Protein AF-A0A924QXI3-F1 (afdb_monomer_lite)

Radius of gyration: 19.58 Å; chains: 1; bounding box: 39×15×60 Å

Structure (mmCIF, N/CA/C/O backbone):
data_AF-A0A924QXI3-F1
#
_entry.id   AF-A0A924QXI3-F1
#
loop_
_atom_site.group_PDB
_atom_site.id
_atom_site.type_symbol
_atom_site.label_atom_id
_atom_site.label_alt_id
_atom_site.label_comp_id
_atom_site.label_asym_id
_atom_site.label_entity_id
_atom_site.label_seq_id
_atom_site.pdbx_PDB_ins_code
_atom_site.Cartn_x
_atom_site.Cartn_y
_atom_site.Cartn_z
_atom_site.occupancy
_atom_site.B_iso_or_equiv
_atom_site.auth_seq_id
_atom_site.auth_comp_id
_atom_site.auth_asym_id
_atom_site.auth_atom_id
_atom_site.pdbx_PDB_model_num
ATOM 1 N N . MET A 1 1 ? -18.879 0.123 33.070 1.00 54.72 1 MET A N 1
ATOM 2 C CA . MET A 1 1 ? -19.615 1.045 32.179 1.00 54.72 1 MET A CA 1
ATOM 3 C C . MET A 1 1 ? -18.577 1.814 31.391 1.00 54.72 1 MET A C 1
ATOM 5 O O . MET A 1 1 ? -17.861 2.601 31.995 1.00 54.72 1 MET A O 1
ATOM 9 N N . GLU A 1 2 ? -18.436 1.535 30.097 1.00 60.78 2 GLU A N 1
ATOM 10 C CA . GLU A 1 2 ? -17.561 2.321 29.222 1.00 60.78 2 GLU A CA 1
ATOM 11 C C . GLU A 1 2 ? -18.130 3.741 29.086 1.00 60.78 2 GLU A C 1
ATOM 13 O O . GLU A 1 2 ? -19.317 3.918 28.812 1.00 60.78 2 GLU A O 1
ATOM 18 N N . GLY A 1 3 ? -17.309 4.759 29.347 1.00 75.12 3 GLY A N 1
ATOM 19 C CA . GLY A 1 3 ? -17.721 6.156 29.216 1.00 75.12 3 GLY A CA 1
ATOM 20 C C . GLY A 1 3 ? -17.847 6.591 27.746 1.00 75.12 3 GLY A C 1
ATOM 21 O O . GLY A 1 3 ? -17.214 6.000 26.873 1.00 75.12 3 GLY A O 1
ATOM 22 N N . PRO A 1 4 ? -18.586 7.674 27.443 1.00 77.94 4 PRO A N 1
ATOM 23 C CA . PRO A 1 4 ? -18.805 8.156 26.070 1.00 77.94 4 PRO A CA 1
ATOM 24 C C . PRO A 1 4 ? -17.511 8.488 25.298 1.00 77.94 4 PRO A C 1
ATOM 26 O O . PRO A 1 4 ? -17.454 8.345 24.077 1.00 77.94 4 PRO A O 1
ATOM 29 N N . ALA A 1 5 ? -16.443 8.878 26.000 1.00 79.75 5 ALA A N 1
ATOM 30 C CA . ALA A 1 5 ? -15.127 9.110 25.401 1.00 79.75 5 ALA A CA 1
ATOM 31 C C . ALA A 1 5 ? -14.481 7.822 24.851 1.00 79.75 5 ALA A C 1
ATOM 33 O O . ALA A 1 5 ? -13.820 7.855 23.816 1.00 79.75 5 ALA A O 1
ATOM 34 N N . HIS A 1 6 ? -14.711 6.688 25.515 1.00 77.38 6 HIS A N 1
ATOM 35 C CA . HIS A 1 6 ? -14.169 5.388 25.129 1.00 77.38 6 HIS A CA 1
ATOM 36 C C . HIS A 1 6 ? -14.793 4.881 23.824 1.00 77.38 6 HIS A C 1
ATOM 38 O O . HIS A 1 6 ? -14.088 4.457 22.910 1.00 77.38 6 HIS A O 1
ATOM 44 N N . LEU A 1 7 ? -16.114 5.043 23.698 1.00 82.75 7 LEU A N 1
ATOM 45 C CA . LEU A 1 7 ? -16.862 4.738 22.478 1.00 82.75 7 LEU A CA 1
ATOM 46 C C . LEU A 1 7 ? -16.410 5.622 21.304 1.00 82.75 7 LEU A C 1
ATOM 48 O O . LEU A 1 7 ? -16.173 5.128 20.209 1.00 82.75 7 LEU A O 1
ATOM 52 N N . THR A 1 8 ? -16.187 6.918 21.548 1.00 91.94 8 THR A N 1
ATOM 53 C CA . THR A 1 8 ? -15.723 7.862 20.512 1.00 91.94 8 THR A CA 1
ATOM 54 C C . THR A 1 8 ? -14.316 7.520 20.000 1.00 91.94 8 THR A C 1
ATOM 56 O O . THR A 1 8 ? -14.027 7.633 18.803 1.00 91.94 8 THR A O 1
ATOM 59 N N . LEU A 1 9 ? -13.425 7.090 20.899 1.00 92.00 9 LEU A N 1
ATOM 60 C CA . LEU A 1 9 ? -12.082 6.636 20.541 1.00 92.00 9 LEU A CA 1
ATOM 61 C C . LEU A 1 9 ? -12.130 5.336 19.729 1.00 92.00 9 LEU A C 1
ATOM 63 O O . LEU A 1 9 ? -11.477 5.250 18.689 1.00 92.00 9 LEU A O 1
ATOM 67 N N . ARG A 1 10 ? -12.930 4.356 20.166 1.00 93.69 10 ARG A N 1
ATOM 68 C CA . ARG A 1 10 ? -13.121 3.092 19.448 1.00 93.69 10 ARG A CA 1
ATOM 69 C C . ARG A 1 10 ? -13.628 3.321 18.024 1.00 93.69 10 ARG A C 1
ATOM 71 O O . ARG A 1 10 ? -12.985 2.858 17.086 1.00 93.69 10 ARG A O 1
ATOM 78 N N . ASP A 1 11 ? -14.690 4.107 17.856 1.00 94.94 11 ASP A N 1
ATOM 79 C CA . ASP A 1 11 ? -15.243 4.458 16.541 1.00 94.94 11 ASP A CA 1
ATOM 80 C C . ASP A 1 11 ? -14.188 5.097 15.624 1.00 94.94 11 ASP A C 1
ATOM 82 O O . ASP A 1 11 ? -14.126 4.832 14.420 1.00 94.94 11 ASP A O 1
ATOM 86 N N . THR A 1 12 ? -13.333 5.953 16.189 1.00 96.38 12 THR A N 1
ATOM 87 C CA . THR A 1 12 ? -12.254 6.611 15.442 1.00 96.38 12 THR A CA 1
ATOM 88 C C . THR A 1 12 ? -11.216 5.599 14.961 1.00 96.38 12 THR A C 1
ATOM 90 O O . THR A 1 12 ? -10.828 5.631 13.791 1.00 96.38 12 THR A O 1
ATOM 93 N N . LEU A 1 13 ? -10.793 4.678 15.830 1.00 96.19 13 LEU A N 1
ATOM 94 C CA . LEU A 1 13 ? -9.841 3.621 15.487 1.00 96.19 13 LEU A CA 1
ATOM 95 C C . LEU A 1 13 ? -10.419 2.661 14.438 1.00 96.19 13 LEU A C 1
ATOM 97 O O . LEU A 1 13 ? -9.732 2.315 13.480 1.00 96.19 13 LEU A O 1
ATOM 101 N N . GLU A 1 14 ? -11.694 2.287 14.547 1.00 96.12 14 GLU A N 1
ATOM 102 C CA . GLU A 1 14 ? -12.365 1.433 13.558 1.00 96.12 14 GLU A CA 1
ATOM 103 C C . GLU A 1 14 ? -12.405 2.099 12.170 1.00 96.12 14 GLU A C 1
ATOM 105 O O . GLU A 1 14 ? -12.081 1.472 11.156 1.00 96.12 14 GLU A O 1
ATOM 110 N N . ARG A 1 15 ? -12.699 3.407 12.109 1.00 97.38 15 ARG A N 1
ATOM 111 C CA . ARG A 1 15 ? -12.640 4.181 10.856 1.00 97.38 15 ARG A CA 1
ATOM 112 C C . ARG A 1 15 ? -11.228 4.253 10.280 1.00 97.38 15 ARG A C 1
ATOM 114 O O . ARG A 1 15 ? -11.072 4.124 9.064 1.00 97.38 15 ARG A O 1
ATOM 121 N N . GLN A 1 16 ? -10.210 4.447 11.119 1.00 96.38 16 GLN A N 1
ATOM 122 C CA . GLN A 1 16 ? -8.808 4.427 10.687 1.00 96.38 16 GLN A CA 1
ATOM 123 C C . GLN A 1 16 ? -8.431 3.059 10.104 1.00 96.38 16 GLN A C 1
ATOM 125 O O . GLN A 1 16 ? -7.885 3.001 9.002 1.00 96.38 16 GLN A O 1
ATOM 130 N N . GLY A 1 17 ? -8.811 1.964 10.768 1.00 96.56 17 GLY A N 1
ATOM 131 C CA . GLY A 1 17 ? -8.598 0.603 10.270 1.00 96.56 17 GLY A CA 1
ATOM 132 C C . GLY A 1 17 ? -9.237 0.369 8.896 1.00 96.56 17 GLY A C 1
ATOM 133 O O . GLY A 1 17 ? -8.585 -0.135 7.983 1.00 96.56 17 GLY A O 1
ATOM 134 N N . ALA A 1 18 ? -10.476 0.828 8.693 1.00 96.88 18 ALA A N 1
ATOM 135 C CA . ALA A 1 18 ? -11.159 0.731 7.400 1.00 96.88 18 ALA A CA 1
ATOM 136 C C . ALA A 1 18 ? -10.497 1.571 6.286 1.00 96.88 18 ALA A C 1
ATOM 138 O O . ALA A 1 18 ? -10.598 1.245 5.099 1.00 96.88 18 ALA A O 1
ATOM 139 N N . VAL A 1 19 ? -9.835 2.681 6.626 1.00 97.81 19 VAL A N 1
ATOM 140 C CA . VAL A 1 19 ? -9.015 3.442 5.669 1.00 97.81 19 VAL A CA 1
ATOM 141 C C . VAL A 1 19 ? -7.760 2.654 5.303 1.00 97.81 19 VAL A C 1
ATOM 143 O O . VAL A 1 19 ? -7.501 2.483 4.114 1.00 97.81 19 VAL A O 1
ATOM 146 N N . LEU A 1 20 ? -7.034 2.128 6.291 1.00 98.00 20 LEU A N 1
ATOM 147 C CA . LEU A 1 20 ? -5.802 1.362 6.077 1.00 98.00 20 LEU A CA 1
ATOM 148 C C . LEU A 1 20 ? -6.046 0.115 5.220 1.00 98.00 20 LEU A C 1
ATOM 150 O O . LEU A 1 20 ? -5.319 -0.110 4.258 1.00 98.00 20 LEU A O 1
ATOM 154 N N . PHE A 1 21 ? -7.136 -0.617 5.464 1.00 97.38 21 PHE A N 1
ATOM 155 C CA . PHE A 1 21 ? -7.537 -1.753 4.627 1.00 97.38 21 PHE A CA 1
ATOM 156 C C . PHE A 1 21 ? -7.718 -1.362 3.149 1.00 97.38 21 PHE A C 1
ATOM 158 O O . PHE A 1 21 ? -7.230 -2.039 2.247 1.00 97.38 21 PHE A O 1
ATOM 165 N N . ARG A 1 22 ? -8.370 -0.221 2.882 1.00 98.12 22 ARG A N 1
ATOM 166 C CA . ARG A 1 22 ? -8.556 0.288 1.512 1.00 98.12 22 ARG A CA 1
ATOM 167 C C . ARG A 1 22 ? -7.257 0.775 0.874 1.00 98.12 22 ARG A C 1
ATOM 169 O O . ARG A 1 22 ? -7.143 0.731 -0.347 1.00 98.12 22 ARG A O 1
ATOM 176 N N . VAL A 1 23 ? -6.313 1.292 1.660 1.00 97.88 23 VAL A N 1
ATOM 177 C CA . VAL A 1 23 ? -4.977 1.649 1.160 1.00 97.88 23 VAL A CA 1
ATOM 178 C C . VAL A 1 23 ? -4.212 0.384 0.785 1.00 97.88 23 VAL A C 1
ATOM 180 O O . VAL A 1 23 ? -3.674 0.319 -0.315 1.00 97.88 23 VAL A O 1
ATOM 183 N N . ARG A 1 24 ? -4.241 -0.646 1.638 1.00 98.06 24 ARG A N 1
ATOM 184 C CA . ARG A 1 24 ? -3.574 -1.926 1.381 1.00 98.06 24 ARG A CA 1
ATOM 185 C C . ARG A 1 24 ? -4.070 -2.588 0.096 1.00 98.06 24 ARG A C 1
ATOM 187 O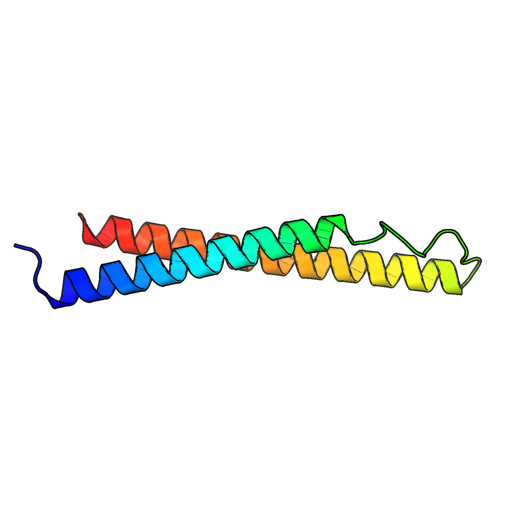 O . ARG A 1 24 ? -3.237 -2.959 -0.723 1.00 98.06 24 ARG A O 1
ATOM 194 N N . ALA A 1 25 ? -5.388 -2.632 -0.108 1.00 97.06 25 ALA A N 1
ATOM 195 C CA . ALA A 1 25 ? -5.991 -3.166 -1.330 1.00 97.06 25 ALA A CA 1
ATOM 196 C C . ALA A 1 25 ? -5.536 -2.401 -2.587 1.00 97.06 25 ALA A C 1
ATOM 198 O O . ALA A 1 25 ? -5.168 -3.008 -3.583 1.00 97.06 25 ALA A O 1
ATOM 199 N N . ARG A 1 26 ? -5.465 -1.063 -2.524 1.00 97.44 26 ARG A N 1
ATOM 200 C CA . ARG A 1 26 ? -4.952 -0.252 -3.643 1.00 97.44 26 ARG A CA 1
ATOM 201 C C . ARG A 1 26 ? -3.474 -0.494 -3.938 1.00 97.44 26 ARG A C 1
ATOM 203 O O . ARG A 1 26 ? -3.061 -0.350 -5.082 1.00 97.44 26 ARG A O 1
ATOM 210 N N . LEU A 1 27 ? -2.677 -0.805 -2.917 1.00 97.25 27 LEU A N 1
ATOM 211 C CA . LEU A 1 27 ? -1.271 -1.162 -3.093 1.00 97.25 27 LEU A CA 1
ATOM 212 C C . LEU A 1 27 ? -1.127 -2.537 -3.757 1.00 97.25 27 LEU A C 1
ATOM 214 O O . LEU A 1 27 ? -0.280 -2.672 -4.631 1.00 97.25 27 LEU A O 1
ATOM 218 N N . ASP A 1 28 ? -1.976 -3.511 -3.407 1.00 95.25 28 ASP A N 1
ATOM 219 C CA . ASP A 1 28 ? -2.021 -4.811 -4.097 1.00 95.25 28 ASP A CA 1
ATOM 220 C C . ASP A 1 28 ? -2.417 -4.652 -5.571 1.00 95.25 28 ASP A C 1
ATOM 222 O O . ASP A 1 28 ? -1.756 -5.203 -6.451 1.00 95.25 28 ASP A O 1
ATOM 226 N N . ASP A 1 29 ? -3.439 -3.838 -5.852 1.00 94.94 29 ASP A N 1
ATOM 227 C CA . ASP A 1 29 ? -3.845 -3.527 -7.226 1.00 94.94 29 ASP A CA 1
ATOM 228 C C . ASP A 1 29 ? -2.695 -2.866 -8.004 1.00 94.94 29 ASP A C 1
ATOM 230 O O . ASP A 1 29 ? -2.415 -3.231 -9.145 1.00 94.94 29 ASP A O 1
ATOM 234 N N . ALA A 1 30 ? -1.999 -1.904 -7.385 1.00 92.62 30 ALA A N 1
ATOM 235 C CA . ALA A 1 30 ? -0.873 -1.215 -8.004 1.00 92.62 30 ALA A CA 1
ATOM 236 C C . ALA A 1 30 ? 0.300 -2.160 -8.299 1.00 92.62 30 ALA A C 1
ATOM 238 O O . ALA A 1 30 ? 0.883 -2.055 -9.377 1.00 92.62 30 ALA A O 1
ATOM 239 N N . ASP A 1 31 ? 0.631 -3.081 -7.387 1.00 92.88 31 ASP A N 1
ATOM 240 C CA . ASP A 1 31 ? 1.689 -4.078 -7.598 1.00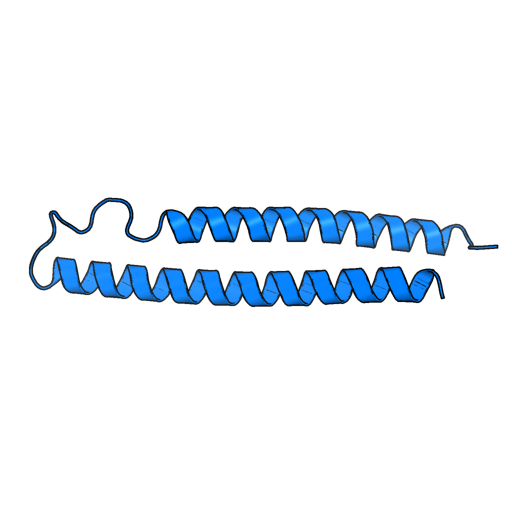 92.88 31 ASP A CA 1
ATOM 241 C C . ASP A 1 31 ? 1.372 -4.978 -8.798 1.00 92.88 31 ASP A C 1
ATOM 243 O O . ASP A 1 31 ? 2.223 -5.186 -9.666 1.00 92.88 31 ASP A O 1
ATOM 247 N N . GLY A 1 32 ? 0.111 -5.413 -8.910 1.00 89.69 32 GLY A N 1
ATOM 248 C CA . GLY A 1 32 ? -0.378 -6.214 -10.034 1.00 89.69 32 GLY A CA 1
ATOM 249 C C . GLY A 1 32 ? -0.270 -5.516 -11.395 1.00 89.69 32 GLY A C 1
ATOM 250 O O . GLY A 1 32 ? -0.152 -6.187 -12.420 1.00 89.69 32 GLY A O 1
ATOM 251 N N . LEU A 1 33 ? -0.255 -4.180 -11.420 1.00 88.56 33 LEU A N 1
ATOM 252 C CA . LEU A 1 33 ? -0.076 -3.389 -12.640 1.00 88.56 33 LEU A CA 1
ATOM 253 C C . LEU A 1 33 ? 1.401 -3.177 -13.008 1.00 88.56 33 LEU A C 1
ATOM 255 O O . LEU A 1 33 ? 1.702 -2.841 -14.160 1.00 88.56 33 LEU A O 1
ATOM 259 N N . VAL A 1 34 ? 2.348 -3.362 -12.077 1.00 85.81 34 VAL A N 1
ATOM 260 C CA . VAL A 1 34 ? 3.764 -3.103 -12.363 1.00 85.81 34 VAL A CA 1
ATOM 261 C C . VAL A 1 34 ? 4.308 -4.138 -13.342 1.00 85.81 34 VAL A C 1
ATOM 263 O O . VAL A 1 34 ? 4.515 -5.305 -13.008 1.00 85.81 34 VAL A O 1
ATOM 266 N N . GLY A 1 35 ? 4.640 -3.679 -14.548 1.00 72.69 35 GLY A N 1
ATOM 267 C CA . GLY A 1 35 ? 5.177 -4.528 -15.611 1.00 72.69 35 GLY A CA 1
ATOM 268 C C . GLY A 1 35 ? 4.114 -5.257 -16.432 1.00 72.69 35 GLY A C 1
ATOM 269 O O . GLY A 1 35 ? 4.486 -6.089 -17.253 1.00 72.69 35 GLY A O 1
ATOM 270 N N . TRP A 1 36 ? 2.825 -4.963 -16.220 1.00 71.06 36 TRP A N 1
ATOM 271 C CA . TRP A 1 36 ? 1.732 -5.613 -16.944 1.00 71.06 36 TRP A CA 1
ATOM 272 C C . TRP A 1 36 ? 1.641 -5.157 -18.407 1.00 71.06 36 TRP A C 1
ATOM 274 O O . TRP A 1 36 ? 1.370 -5.971 -19.284 1.00 71.06 36 TRP A O 1
ATOM 284 N N . GLU A 1 37 ? 1.958 -3.892 -18.702 1.00 64.31 37 GLU A N 1
ATOM 285 C CA . GLU A 1 37 ? 1.949 -3.365 -20.069 1.00 64.31 37 GLU A CA 1
ATOM 286 C C . GLU A 1 37 ? 3.129 -2.403 -20.310 1.00 64.31 37 GLU A C 1
ATOM 288 O O . GLU A 1 37 ? 3.427 -1.519 -19.504 1.00 64.31 37 GLU A O 1
ATOM 293 N N . GLY A 1 38 ? 3.822 -2.565 -21.441 1.00 65.38 38 GLY A N 1
ATOM 294 C CA . GLY A 1 38 ? 4.642 -1.498 -22.036 1.00 65.38 38 GLY A CA 1
ATOM 295 C C . GLY A 1 38 ? 6.131 -1.788 -22.241 1.00 65.38 38 GLY A C 1
ATOM 296 O O . GLY A 1 38 ? 6.734 -1.183 -23.125 1.00 65.38 38 GLY A O 1
ATOM 297 N N . GLY A 1 39 ? 6.730 -2.729 -21.507 1.00 69.38 39 GLY A N 1
ATOM 298 C CA . GLY A 1 39 ? 8.175 -2.987 -21.603 1.00 69.38 39 GLY A CA 1
ATOM 299 C C . GLY A 1 39 ? 8.616 -3.760 -22.853 1.00 69.38 39 GLY A C 1
ATOM 300 O O . GLY A 1 39 ? 9.776 -3.668 -23.258 1.00 69.38 39 GLY A O 1
ATOM 301 N N . ASP A 1 40 ? 7.735 -4.555 -23.461 1.00 77.31 40 ASP A N 1
ATOM 302 C CA . ASP A 1 40 ? 8.127 -5.559 -24.470 1.00 77.31 40 ASP A CA 1
ATOM 303 C C . ASP A 1 40 ? 8.465 -4.960 -25.837 1.00 77.31 40 ASP A C 1
ATOM 305 O O . ASP A 1 40 ? 9.219 -5.540 -26.620 1.00 77.31 40 ASP A O 1
ATOM 309 N N . ALA A 1 41 ? 7.961 -3.757 -26.108 1.00 81.56 41 ALA A N 1
ATOM 310 C CA . ALA A 1 41 ? 8.322 -2.991 -27.293 1.00 81.56 41 ALA A CA 1
ATOM 311 C C . ALA A 1 41 ? 9.692 -2.298 -27.153 1.00 81.56 41 ALA A C 1
ATOM 313 O O . ALA A 1 41 ? 10.266 -1.857 -28.151 1.00 81.56 41 ALA A O 1
ATOM 314 N N . TRP A 1 42 ? 10.221 -2.168 -25.931 1.00 87.12 42 TRP A N 1
ATOM 315 C CA . TRP A 1 42 ? 11.438 -1.404 -25.663 1.00 87.12 42 TRP A CA 1
ATOM 316 C C . TRP A 1 42 ? 12.665 -2.312 -25.758 1.00 87.12 42 TRP A C 1
ATOM 318 O O . TRP A 1 42 ? 12.642 -3.477 -25.368 1.00 87.12 42 TRP A O 1
ATOM 328 N N . ARG A 1 43 ? 13.771 -1.779 -26.287 1.00 89.19 43 ARG A N 1
ATOM 329 C CA . ARG A 1 43 ? 15.031 -2.519 -26.466 1.00 89.19 43 ARG A CA 1
ATOM 330 C C . ARG A 1 43 ? 16.221 -1.715 -25.959 1.00 89.19 43 ARG A C 1
ATOM 332 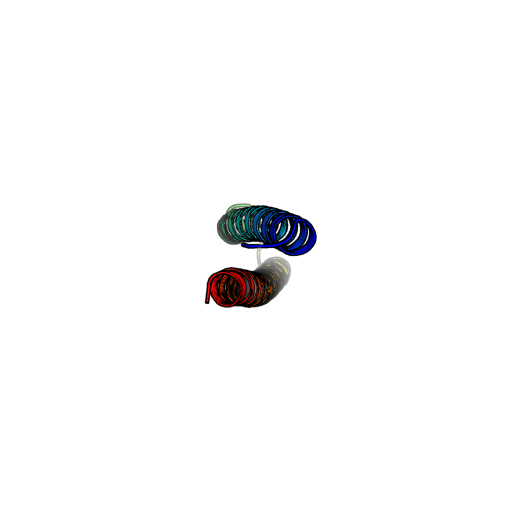O O . ARG A 1 43 ? 16.173 -0.488 -25.885 1.00 89.19 43 ARG A O 1
ATOM 339 N N . GLY A 1 44 ? 17.302 -2.423 -25.638 1.00 92.06 44 GLY A N 1
ATOM 340 C CA . GLY A 1 44 ? 18.571 -1.815 -25.244 1.00 92.06 44 GLY A CA 1
ATOM 341 C C . GLY A 1 44 ? 18.435 -0.919 -24.003 1.00 92.06 44 GLY A C 1
ATOM 342 O O . GLY A 1 44 ? 17.750 -1.303 -23.054 1.00 92.06 44 GLY A O 1
ATOM 343 N N . PRO A 1 45 ? 19.053 0.276 -23.987 1.00 94.38 45 PRO A N 1
ATOM 344 C CA . PRO A 1 45 ? 19.042 1.163 -22.821 1.00 94.38 45 PRO A CA 1
ATOM 345 C C . PRO A 1 45 ? 17.645 1.549 -22.318 1.00 94.38 45 PRO A C 1
ATOM 347 O O . PRO A 1 45 ? 17.440 1.642 -21.112 1.00 94.38 45 PRO A O 1
ATOM 350 N N . ALA A 1 46 ? 16.670 1.726 -23.217 1.00 90.50 4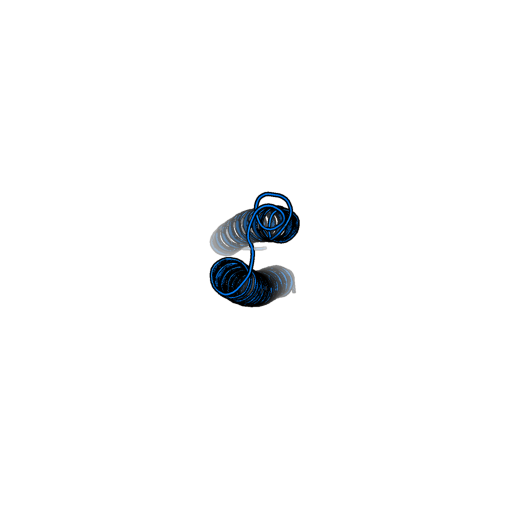6 ALA A N 1
ATOM 351 C CA . ALA A 1 46 ? 15.298 2.059 -22.830 1.00 90.50 46 ALA A CA 1
ATOM 352 C C . ALA A 1 46 ? 14.655 0.932 -22.010 1.00 90.50 46 ALA A C 1
ATOM 354 O O . ALA A 1 46 ? 14.010 1.195 -20.997 1.00 90.50 46 ALA A O 1
ATOM 355 N N . ARG A 1 47 ? 14.889 -0.330 -22.399 1.00 90.94 47 ARG A N 1
ATOM 356 C CA . ARG A 1 47 ? 14.400 -1.492 -21.648 1.00 90.94 47 ARG A CA 1
ATOM 357 C C . ARG A 1 47 ? 15.022 -1.563 -20.255 1.00 90.94 47 ARG A C 1
ATOM 359 O O . ARG A 1 47 ? 14.303 -1.756 -19.285 1.00 90.94 47 ARG A O 1
ATOM 366 N N . LEU A 1 48 ? 16.332 -1.332 -20.148 1.00 91.75 48 LEU A N 1
ATOM 367 C CA . LEU A 1 48 ? 17.021 -1.308 -18.854 1.00 91.75 48 LEU A CA 1
ATOM 368 C C . LEU A 1 48 ? 16.463 -0.217 -17.930 1.00 91.75 48 LEU A C 1
ATOM 370 O O . LEU A 1 48 ? 16.255 -0.467 -16.745 1.00 91.75 48 LEU A O 1
ATOM 374 N N . ALA A 1 49 ? 16.184 0.974 -18.468 1.00 92.38 49 ALA A N 1
ATOM 375 C CA . ALA A 1 49 ? 15.573 2.061 -17.706 1.00 92.38 49 ALA A CA 1
ATOM 376 C C . ALA A 1 49 ? 14.151 1.710 -17.231 1.00 92.38 49 ALA A C 1
ATOM 378 O O . ALA A 1 49 ? 13.809 1.986 -16.082 1.00 92.38 49 ALA A O 1
ATOM 379 N N . TYR A 1 50 ? 13.349 1.059 -18.080 1.00 90.94 50 TYR A N 1
ATOM 380 C CA . TYR A 1 50 ? 12.027 0.550 -17.704 1.00 90.94 50 TYR A CA 1
ATOM 381 C C . TYR A 1 50 ? 12.102 -0.476 -16.579 1.00 90.94 50 TYR A C 1
ATOM 383 O O . TYR A 1 50 ? 11.422 -0.322 -15.569 1.00 90.94 50 TYR A O 1
ATOM 391 N N . ASP A 1 51 ? 12.949 -1.497 -16.728 1.00 90.25 51 ASP A N 1
ATOM 392 C CA . ASP A 1 51 ? 13.079 -2.566 -15.737 1.00 90.25 51 ASP A CA 1
ATOM 393 C C . ASP A 1 51 ? 13.570 -2.006 -14.389 1.00 90.25 51 ASP A C 1
ATOM 395 O O . ASP A 1 51 ? 13.071 -2.399 -13.332 1.00 90.25 51 ASP A O 1
ATOM 399 N N . ALA A 1 52 ? 14.488 -1.031 -14.411 1.00 93.50 52 ALA A N 1
ATOM 400 C CA . ALA A 1 52 ? 14.951 -0.339 -13.210 1.00 93.50 52 ALA A CA 1
ATOM 401 C C . ALA A 1 52 ? 13.832 0.470 -12.530 1.00 93.50 52 ALA A C 1
ATOM 403 O O . ALA A 1 52 ? 13.666 0.376 -11.312 1.00 93.50 52 ALA A O 1
ATOM 404 N N . ALA A 1 53 ? 13.041 1.222 -13.303 1.00 92.31 53 ALA A N 1
ATOM 405 C CA . ALA A 1 53 ? 11.908 1.986 -12.784 1.00 92.31 53 ALA A CA 1
ATOM 406 C C . ALA A 1 53 ? 10.809 1.070 -12.222 1.00 92.31 53 ALA A C 1
ATOM 408 O O . ALA A 1 53 ? 10.289 1.325 -11.138 1.00 92.31 53 ALA A O 1
ATOM 409 N N . ALA A 1 54 ? 10.500 -0.033 -12.909 1.00 92.50 54 ALA A N 1
ATOM 410 C CA . ALA A 1 54 ? 9.553 -1.037 -12.437 1.00 92.50 54 ALA A CA 1
ATOM 411 C C . ALA A 1 54 ? 10.029 -1.686 -11.128 1.00 92.50 54 ALA A C 1
ATOM 413 O O . ALA A 1 54 ? 9.245 -1.851 -10.195 1.00 92.50 54 ALA A O 1
ATOM 414 N N . ALA A 1 55 ? 11.318 -2.019 -11.020 1.00 93.50 55 ALA A N 1
ATOM 415 C CA . ALA A 1 55 ? 11.886 -2.565 -9.791 1.00 93.50 55 ALA A CA 1
ATOM 416 C C . ALA A 1 55 ? 11.820 -1.567 -8.621 1.00 93.50 55 ALA A C 1
ATOM 418 O O . ALA A 1 55 ? 11.511 -1.965 -7.498 1.00 93.50 55 ALA A O 1
ATOM 419 N N . GLU A 1 56 ? 12.085 -0.283 -8.870 1.00 96.31 56 GLU A N 1
ATOM 420 C CA . GLU A 1 56 ? 11.968 0.767 -7.851 1.00 96.31 56 GLU A CA 1
ATOM 421 C C . GLU A 1 56 ? 10.520 0.985 -7.406 1.00 96.31 56 GLU A C 1
ATOM 423 O O . GLU A 1 56 ? 10.246 1.099 -6.209 1.00 96.31 56 GLU A O 1
ATOM 428 N N . LEU A 1 57 ? 9.577 0.961 -8.349 1.00 95.06 57 LEU A N 1
ATOM 429 C CA . LEU A 1 57 ? 8.157 1.065 -8.043 1.00 95.06 57 LEU A CA 1
ATOM 430 C C . LEU A 1 57 ? 7.685 -0.106 -7.170 1.00 95.06 57 LEU A C 1
ATOM 432 O O . LEU A 1 57 ? 7.043 0.132 -6.149 1.00 95.06 57 LEU A O 1
ATOM 436 N N . ARG A 1 58 ? 8.066 -1.352 -7.493 1.00 95.75 58 ARG A N 1
ATOM 437 C CA . ARG A 1 58 ? 7.743 -2.524 -6.653 1.00 95.75 58 ARG A CA 1
ATOM 438 C C . ARG A 1 58 ? 8.310 -2.397 -5.242 1.00 95.75 58 ARG A C 1
ATOM 440 O O . ARG A 1 58 ? 7.607 -2.675 -4.275 1.00 95.75 58 ARG A O 1
ATOM 447 N N . ARG A 1 59 ? 9.558 -1.933 -5.099 1.00 97.19 59 ARG A N 1
ATOM 448 C CA . ARG A 1 59 ? 10.154 -1.668 -3.775 1.00 97.19 59 ARG A CA 1
ATOM 449 C C . ARG A 1 59 ? 9.353 -0.630 -2.991 1.00 97.19 59 ARG A C 1
ATOM 451 O O . ARG A 1 59 ? 9.077 -0.843 -1.814 1.00 97.19 59 ARG A O 1
ATOM 458 N N . SER A 1 60 ? 8.959 0.459 -3.644 1.00 97.88 60 SER A N 1
ATOM 459 C CA . SER A 1 60 ? 8.162 1.520 -3.021 1.00 97.88 60 SER A CA 1
ATOM 460 C C . SER A 1 60 ? 6.784 1.024 -2.575 1.00 97.88 60 SER A C 1
ATOM 462 O O . SER A 1 60 ? 6.358 1.317 -1.458 1.00 97.88 60 SER A O 1
ATOM 464 N N . ILE A 1 61 ? 6.108 0.228 -3.410 1.00 97.69 61 ILE A N 1
ATOM 465 C CA . ILE A 1 61 ? 4.808 -0.373 -3.080 1.00 97.69 61 ILE A CA 1
ATOM 466 C C . ILE A 1 61 ? 4.945 -1.336 -1.898 1.00 97.69 61 ILE A C 1
ATOM 468 O O . ILE A 1 61 ? 4.178 -1.232 -0.944 1.00 97.69 61 ILE A O 1
ATOM 472 N N . ALA A 1 62 ? 5.952 -2.214 -1.910 1.00 97.31 62 ALA A N 1
ATOM 473 C CA . ALA A 1 62 ? 6.204 -3.151 -0.817 1.00 97.31 62 ALA A CA 1
ATOM 474 C C . ALA A 1 62 ? 6.481 -2.431 0.516 1.00 97.31 62 ALA A C 1
ATOM 476 O O . ALA A 1 62 ? 5.945 -2.817 1.555 1.00 97.31 62 ALA A O 1
ATOM 477 N N . ALA A 1 63 ? 7.263 -1.348 0.491 1.00 98.25 63 ALA A N 1
ATOM 478 C CA . ALA A 1 63 ? 7.519 -0.533 1.677 1.00 98.25 63 ALA A CA 1
ATOM 479 C C . ALA A 1 63 ? 6.237 0.135 2.207 1.00 98.25 63 ALA A C 1
ATOM 481 O O . ALA A 1 63 ? 5.965 0.097 3.408 1.00 98.25 63 ALA A O 1
ATOM 482 N N . ALA A 1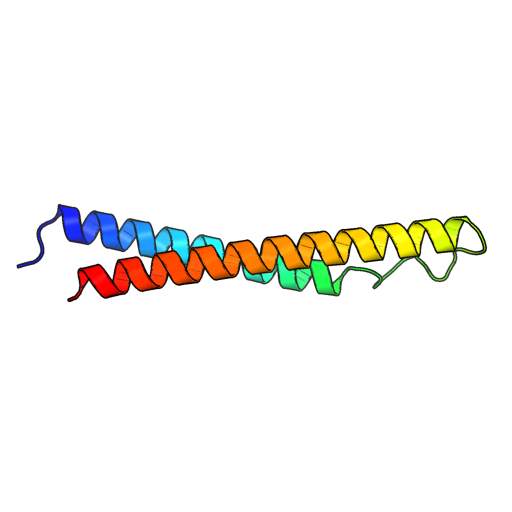 64 ? 5.415 0.702 1.318 1.00 98.00 64 ALA A N 1
ATOM 483 C CA . ALA A 1 64 ? 4.133 1.298 1.690 1.00 98.00 64 ALA A CA 1
ATOM 484 C C . ALA A 1 64 ? 3.140 0.257 2.238 1.00 98.00 64 ALA A C 1
ATOM 486 O O . ALA A 1 64 ? 2.401 0.549 3.182 1.00 98.00 64 ALA A O 1
ATOM 487 N N . ALA A 1 65 ? 3.138 -0.958 1.682 1.00 98.19 65 ALA A N 1
ATOM 488 C CA . ALA A 1 65 ? 2.313 -2.065 2.155 1.00 98.19 65 ALA A CA 1
ATOM 489 C C . ALA A 1 65 ? 2.712 -2.466 3.579 1.00 98.19 65 ALA A C 1
ATOM 491 O O . ALA A 1 65 ? 1.853 -2.482 4.457 1.00 98.19 65 ALA A O 1
ATOM 492 N N . SER A 1 66 ? 4.014 -2.650 3.835 1.00 98.31 66 SER A N 1
ATOM 493 C CA . SER A 1 66 ? 4.542 -2.948 5.175 1.00 98.31 66 SER A CA 1
ATOM 494 C C . SER A 1 66 ? 4.136 -1.886 6.199 1.00 98.31 66 SER A C 1
ATOM 496 O O . SER A 1 66 ? 3.601 -2.215 7.254 1.00 98.31 66 SER A O 1
ATOM 498 N N . ALA A 1 67 ? 4.311 -0.600 5.874 1.00 98.19 67 ALA A N 1
ATOM 499 C CA . ALA A 1 67 ? 3.921 0.493 6.766 1.00 98.19 67 ALA A CA 1
ATOM 500 C C . ALA A 1 67 ? 2.402 0.531 7.029 1.00 98.19 67 ALA A C 1
ATOM 502 O O . ALA A 1 67 ? 1.962 0.840 8.139 1.00 98.19 67 ALA A O 1
ATOM 503 N N . THR A 1 68 ? 1.589 0.199 6.020 1.00 98.25 68 THR A N 1
ATOM 504 C CA . THR A 1 68 ? 0.126 0.120 6.153 1.00 98.25 68 THR A CA 1
ATOM 505 C C . THR A 1 68 ? -0.286 -1.036 7.066 1.00 98.25 68 THR A C 1
ATOM 507 O O . THR A 1 68 ? -1.142 -0.848 7.933 1.00 98.25 68 THR A O 1
ATOM 510 N N . ASP A 1 69 ? 0.344 -2.203 6.916 1.00 98.06 69 ASP A N 1
ATOM 511 C CA . ASP A 1 69 ? 0.085 -3.389 7.737 1.00 98.06 69 ASP A CA 1
ATOM 512 C C . ASP A 1 69 ? 0.516 -3.166 9.197 1.00 98.06 69 ASP A C 1
ATOM 514 O O . ASP A 1 69 ? -0.215 -3.512 10.130 1.00 98.06 69 ASP A O 1
ATOM 518 N N . GLU A 1 70 ? 1.657 -2.508 9.420 1.00 98.38 70 GLU A N 1
ATOM 519 C CA . GLU A 1 70 ? 2.117 -2.102 10.753 1.00 98.38 70 GLU A CA 1
ATOM 520 C C . GLU A 1 70 ? 1.128 -1.153 11.438 1.00 98.38 70 GLU A C 1
ATOM 522 O O . GLU A 1 70 ? 0.748 -1.379 12.595 1.00 98.38 70 GLU A O 1
ATOM 527 N N . ALA 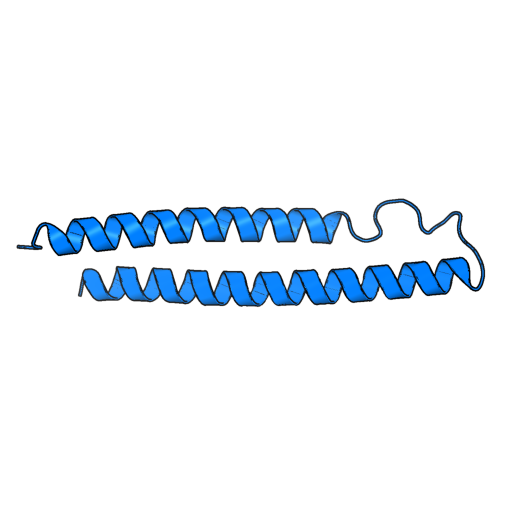A 1 71 ? 0.673 -0.119 10.722 1.00 97.50 71 ALA A N 1
ATOM 528 C CA . ALA A 1 71 ? -0.326 0.818 11.222 1.00 97.50 71 ALA A CA 1
ATOM 529 C C . ALA A 1 71 ? -1.647 0.105 11.543 1.00 97.50 71 ALA A C 1
ATOM 531 O O . ALA A 1 71 ? -2.207 0.312 12.621 1.00 97.50 71 ALA A O 1
ATOM 532 N N . ALA A 1 72 ? -2.110 -0.792 10.665 1.00 97.25 72 ALA A N 1
ATOM 533 C CA . ALA A 1 72 ? -3.341 -1.553 10.869 1.00 97.25 72 ALA A CA 1
ATOM 534 C C . ALA A 1 72 ? -3.238 -2.471 12.095 1.00 97.25 72 ALA A C 1
ATOM 536 O O . ALA A 1 72 ? -4.153 -2.515 12.922 1.00 97.25 72 ALA A O 1
ATOM 537 N N . GLY A 1 73 ? -2.096 -3.143 12.271 1.00 97.38 73 GLY A N 1
ATOM 538 C CA . GLY A 1 73 ? -1.807 -3.939 13.461 1.00 97.38 73 GLY A CA 1
ATOM 539 C C . GLY A 1 73 ? -1.769 -3.096 14.741 1.00 97.38 73 GLY A C 1
ATOM 540 O O . GLY A 1 73 ? -2.265 -3.533 15.781 1.00 97.38 73 GLY A O 1
ATOM 541 N N . GLY A 1 74 ? -1.223 -1.878 14.676 1.00 97.75 74 GLY A N 1
ATOM 542 C CA . GLY A 1 74 ? -1.246 -0.908 15.774 1.00 97.75 74 GLY A CA 1
ATOM 543 C C . GLY A 1 74 ? -2.667 -0.498 16.165 1.00 97.75 74 GLY A C 1
ATOM 544 O O . GLY A 1 74 ? -3.025 -0.573 17.341 1.00 97.75 74 GLY A O 1
ATOM 545 N N . THR A 1 75 ? -3.498 -0.151 15.182 1.00 97.12 75 THR A N 1
ATOM 546 C CA . THR A 1 75 ? -4.915 0.181 15.380 1.00 97.12 75 THR A CA 1
ATOM 547 C C . THR A 1 75 ? -5.692 -0.987 15.992 1.00 97.12 75 THR A C 1
ATOM 549 O O . THR A 1 75 ? -6.427 -0.790 16.957 1.00 97.12 75 THR A O 1
ATOM 552 N N . ALA A 1 76 ? -5.498 -2.213 15.496 1.00 95.50 76 ALA A N 1
ATOM 553 C CA . ALA A 1 76 ? -6.172 -3.399 16.022 1.00 95.50 76 ALA A CA 1
ATOM 554 C C . ALA A 1 76 ? -5.797 -3.682 17.487 1.00 95.50 76 ALA A C 1
ATOM 556 O O . ALA A 1 76 ? -6.672 -3.956 18.309 1.00 95.50 76 ALA A O 1
ATOM 557 N N . ARG A 1 77 ? -4.508 -3.558 17.840 1.00 96.62 77 ARG A N 1
ATOM 558 C CA . ARG A 1 77 ? -4.046 -3.686 19.233 1.00 96.62 77 ARG A CA 1
ATOM 559 C C . ARG A 1 77 ? -4.631 -2.603 20.135 1.00 96.62 77 ARG A C 1
ATOM 561 O O . ARG A 1 77 ? -5.025 -2.915 21.254 1.00 96.62 77 ARG A O 1
ATOM 568 N N . ALA A 1 78 ? -4.722 -1.363 19.654 1.00 95.62 78 ALA A N 1
ATOM 569 C CA . ALA A 1 78 ? -5.345 -0.278 20.404 1.00 95.62 78 ALA A CA 1
ATOM 570 C C . ALA A 1 78 ? -6.825 -0.576 20.694 1.00 95.62 78 ALA A C 1
ATOM 572 O O . ALA A 1 78 ? -7.241 -0.464 21.840 1.00 95.62 78 ALA A O 1
ATOM 573 N N . ILE A 1 79 ? -7.596 -1.040 19.702 1.00 93.44 79 ILE A N 1
ATOM 574 C CA . ILE A 1 79 ? -9.002 -1.444 19.892 1.00 93.44 79 ILE A CA 1
ATOM 575 C C . ILE A 1 79 ? -9.117 -2.599 20.893 1.00 93.44 79 ILE A C 1
ATOM 577 O O . ILE A 1 79 ? -9.976 -2.565 21.771 1.00 93.44 79 ILE A O 1
ATOM 581 N N . ALA A 1 80 ? -8.254 -3.613 20.790 1.00 92.56 80 ALA A N 1
ATOM 582 C CA . ALA A 1 80 ? -8.260 -4.740 21.721 1.00 92.56 80 ALA A CA 1
ATOM 583 C C . ALA A 1 80 ? -7.974 -4.296 23.166 1.00 92.56 80 ALA A C 1
ATOM 585 O O . ALA A 1 80 ? -8.625 -4.777 24.088 1.00 92.56 80 ALA A O 1
ATOM 586 N N . GLY A 1 81 ? -7.054 -3.344 23.354 1.00 93.75 81 GLY A N 1
ATOM 587 C CA . GLY A 1 81 ? -6.717 -2.782 24.664 1.00 93.75 81 GLY A CA 1
ATOM 588 C C . GLY A 1 81 ? -7.807 -1.906 25.290 1.00 93.75 81 GLY A C 1
ATOM 589 O O . GLY A 1 81 ? -7.743 -1.644 26.483 1.00 93.75 81 GLY A O 1
ATOM 590 N N . LEU A 1 82 ? -8.802 -1.467 24.514 1.00 88.81 82 LEU A N 1
ATOM 591 C CA . LEU A 1 82 ? -9.974 -0.744 25.018 1.00 88.81 82 LEU A CA 1
ATOM 592 C C . LEU A 1 82 ? -11.005 -1.699 25.652 1.00 88.81 82 LEU A C 1
ATOM 594 O O . LEU A 1 82 ? -11.689 -1.339 26.601 1.00 88.81 82 LEU A O 1
ATOM 598 N N . GLY A 1 83 ? -11.125 -2.931 25.151 1.00 72.81 83 GLY A N 1
ATOM 599 C CA . GLY A 1 83 ? -12.085 -3.915 25.673 1.00 72.81 83 GLY A CA 1
ATOM 600 C C . GLY A 1 83 ? -11.590 -4.754 26.859 1.00 72.81 83 GLY A C 1
ATOM 601 O O . GLY A 1 83 ? -12.313 -5.662 27.272 1.00 72.81 83 GLY A O 1
ATOM 602 N N . GLY A 1 84 ? -10.361 -4.513 27.334 1.00 60.53 84 GLY A N 1
ATOM 603 C CA . GLY A 1 84 ? -9.680 -5.270 28.393 1.00 60.53 84 GLY A CA 1
ATOM 604 C C . GLY A 1 84 ? -9.644 -4.571 29.744 1.00 60.53 84 GLY A C 1
ATOM 605 O O . GLY A 1 84 ? -9.821 -3.335 29.791 1.00 60.53 84 GLY A O 1
#

Secondary structure (DSSP, 8-state):
---HHHHHHHHHHHHHHHHHHHHHHHHHHHHHHTTTSSSTT--THHHHHHHHHHHHHHHHHHHHHHHHHHHHHHHHHHHHHH--

Foldseek 3Di:
DDDPVLVVLLVVLVVLLVVLVVVLVVLVVVLVPLPPDDLPVDDDPRNVVSVVVSVVSNVVSVVSNVVSVVSSVVSVVVNVVSVD

pLDDT: mean 90.45, std 10.25, range [54.72, 98.38]

Sequence (84 aa):
MEGPAHLTLRDTLERQGAVLFRVRARLDDADGLVGWEGGDAWRGPARLAYDAAAAELRRSIAAAASATDEAAGGTARAIAGLGG